Protein AF-0000000085440641 (afdb_homodimer)

Nearest PDB structures (foldseek):
  8eld-assembly1_J  TM=9.184E-01  e=1.633E-03  Shigella phage Buco
  8eld-assembly1_H-3  TM=9.308E-01  e=2.363E-03  Shigella phage Buco
  8eld-assembly1_H-5  TM=9.308E-01  e=2.363E-03  Shigella phage Buco
  8eld-assembly1_H-7  TM=9.308E-01  e=2.363E-03  Shigella phage Buco
  8tsh-assembly1_K  TM=4.578E-01  e=3.594E+00  Caldimonas thermodepolymerans

pLDDT: mean 90.7, std 6.48, range [71.62, 98.12]

Organism: NCBI:txid2966626

Solvent-accessible surface area (backbone atoms only — not comparable to full-atom va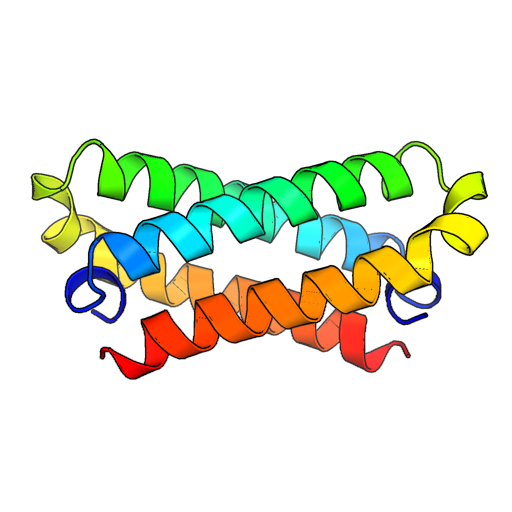lues): 6202 Å² total; per-residue (Å²): 86,26,68,70,52,28,51,72,69,51,52,49,48,34,44,50,37,31,51,54,49,36,52,52,50,52,47,36,71,74,40,58,86,44,34,83,76,41,22,63,61,46,53,54,47,51,50,52,36,50,51,33,49,49,56,31,55,65,39,83,85,26,69,70,53,28,52,70,69,50,52,48,48,34,45,50,37,31,50,53,49,35,53,52,47,52,47,36,71,75,40,58,88,46,32,84,75,42,21,64,61,48,52,54,48,52,50,52,35,51,52,34,49,48,56,30,55,66,40,83

Secondary structure (DSSP, 8-state):
-HHHHS-HHHHHHHHHHHHHHHHHHHHHHH-GGGHHHHHHHHHHHHHHHHHHHHHHHHT-/-HHHHS-HHHHHHHHHHHHHHHHHHHHHHH-GGGHHHHHHHHHHHHHHHHHHHHHHHHT-

Sequence (120 aa):
MAIAKATPAQQQELLCQLNILGKDLYAILTQPQNVAQTGAAFDTKLTALEDAVNKVRAASMAIAKATPAQQQELLCQLNILGKDLYAILTQPQNVAQTGAAFDTKLTALEDAVNKVRAAS

Structure (mmCIF, N/CA/C/O backbone):
data_AF-0000000085440641-model_v1
#
loop_
_entity.id
_entity.type
_entity.pdbx_description
1 polymer 'Tail fiber protein'
#
loop_
_atom_site.group_PDB
_atom_site.id
_atom_site.type_symbol
_atom_site.label_atom_id
_atom_site.label_alt_id
_atom_site.label_comp_id
_atom_site.label_asym_id
_atom_site.label_entity_id
_atom_site.label_seq_id
_atom_site.pdbx_PDB_ins_code
_atom_site.Cartn_x
_atom_site.Cartn_y
_atom_site.Cartn_z
_atom_site.occupancy
_atom_site.B_iso_or_equiv
_atom_site.auth_seq_id
_atom_site.auth_comp_id
_atom_site.auth_asym_id
_atom_site.auth_atom_id
_atom_site.pdbx_PDB_model_num
ATOM 1 N N . MET A 1 1 ? 3.162 -19 1.976 1 79.06 1 MET A N 1
ATOM 2 C CA . MET A 1 1 ? 3.42 -17.719 1.311 1 79.06 1 MET A CA 1
ATOM 3 C C . MET A 1 1 ? 2.15 -17.188 0.659 1 79.06 1 MET A C 1
ATOM 5 O O . MET A 1 1 ? 1.65 -17.766 -0.308 1 79.06 1 MET A O 1
ATOM 9 N N . ALA A 1 2 ? 1.654 -16.172 1.439 1 82.44 2 ALA A N 1
ATOM 10 C CA . ALA A 1 2 ? 0.339 -15.656 1.061 1 82.44 2 ALA A CA 1
ATOM 11 C C . ALA A 1 2 ? 0.319 -15.227 -0.403 1 82.44 2 ALA A C 1
ATOM 13 O O . ALA A 1 2 ? -0.611 -15.555 -1.142 1 82.44 2 ALA A O 1
ATOM 14 N N . ILE A 1 3 ? 1.409 -14.641 -0.822 1 87.19 3 ILE A N 1
ATOM 15 C CA . ILE A 1 3 ? 1.418 -14.062 -2.162 1 87.19 3 ILE A CA 1
ATOM 16 C C . ILE A 1 3 ? 1.485 -15.18 -3.203 1 87.19 3 ILE A C 1
ATOM 18 O O . ILE A 1 3 ? 0.934 -15.055 -4.297 1 87.19 3 ILE A O 1
ATOM 22 N N . ALA A 1 4 ? 2.029 -16.281 -2.848 1 85 4 ALA A N 1
ATOM 23 C CA . ALA A 1 4 ? 2.123 -17.406 -3.777 1 85 4 ALA A CA 1
ATOM 24 C C . ALA A 1 4 ? 0.779 -18.109 -3.922 1 85 4 ALA A C 1
ATOM 26 O O . ALA A 1 4 ? 0.489 -18.703 -4.965 1 85 4 ALA A O 1
ATOM 27 N N . LYS A 1 5 ? -0.007 -18.016 -2.889 1 89.44 5 LYS A N 1
ATOM 28 C CA . LYS A 1 5 ? -1.293 -18.703 -2.881 1 89.44 5 LYS A CA 1
ATOM 29 C C . LYS A 1 5 ? -2.408 -17.797 -3.398 1 89.44 5 LYS A C 1
ATOM 31 O O . LYS A 1 5 ? -3.494 -18.266 -3.734 1 89.44 5 LYS A O 1
ATOM 36 N N . ALA A 1 6 ? -2.098 -16.469 -3.432 1 91 6 ALA A N 1
ATOM 37 C CA . ALA A 1 6 ? -3.078 -15.523 -3.951 1 91 6 ALA A CA 1
ATOM 38 C C . ALA A 1 6 ? -3.258 -15.688 -5.457 1 91 6 ALA A C 1
ATOM 40 O O . ALA A 1 6 ? -2.289 -15.922 -6.184 1 91 6 ALA A O 1
ATOM 41 N N . THR A 1 7 ? -4.527 -15.602 -5.973 1 90.62 7 THR A N 1
ATOM 42 C CA . THR A 1 7 ? -4.789 -15.664 -7.406 1 90.62 7 THR A CA 1
ATOM 43 C C . THR A 1 7 ? -4.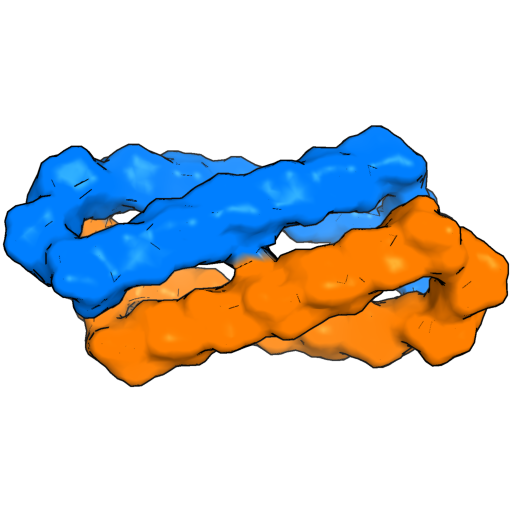141 -14.492 -8.133 1 90.62 7 THR A C 1
ATOM 45 O O . THR A 1 7 ? -3.848 -13.461 -7.52 1 90.62 7 THR A O 1
ATOM 48 N N . PRO A 1 8 ? -3.889 -14.617 -9.43 1 89.19 8 PRO A N 1
ATOM 49 C CA . PRO A 1 8 ? -3.369 -13.484 -10.203 1 89.19 8 PRO A CA 1
ATOM 50 C C . PRO A 1 8 ? -4.262 -12.25 -10.109 1 89.19 8 PRO A C 1
ATOM 52 O O . PRO A 1 8 ? -3.758 -11.117 -10.062 1 89.19 8 PRO A O 1
ATOM 55 N N . ALA A 1 9 ? -5.586 -12.453 -10.062 1 93.19 9 ALA A N 1
ATOM 56 C CA . ALA A 1 9 ? -6.512 -11.328 -9.969 1 93.19 9 ALA A CA 1
ATOM 57 C C . ALA A 1 9 ? -6.336 -10.578 -8.648 1 93.19 9 ALA A C 1
ATOM 59 O O . ALA A 1 9 ? -6.359 -9.344 -8.617 1 93.19 9 ALA A O 1
ATOM 60 N N . GLN A 1 10 ? -6.117 -11.312 -7.609 1 94.75 10 GLN A N 1
ATOM 61 C CA . GLN A 1 10 ? -5.898 -10.695 -6.305 1 94.75 10 GLN A CA 1
ATOM 62 C C . GLN A 1 10 ? -4.578 -9.93 -6.273 1 94.75 10 GLN A C 1
ATOM 64 O O . GLN A 1 10 ? -4.504 -8.836 -5.719 1 94.75 10 GLN A O 1
ATOM 69 N N . GLN A 1 11 ? -3.539 -10.508 -6.91 1 93.56 11 GLN A N 1
ATOM 70 C CA . GLN A 1 11 ? -2.236 -9.859 -6.969 1 93.56 11 GLN A CA 1
ATOM 71 C C . GLN A 1 11 ? -2.307 -8.562 -7.773 1 93.56 11 GLN A C 1
ATOM 73 O O . GLN A 1 11 ? -1.764 -7.535 -7.359 1 93.56 11 GLN A O 1
ATOM 78 N N . GLN A 1 12 ? -3.021 -8.602 -8.773 1 95.06 12 GLN A N 1
ATOM 79 C CA . GLN A 1 12 ? -3.174 -7.426 -9.625 1 95.06 12 GLN A CA 1
ATOM 80 C C . GLN A 1 12 ? -3.957 -6.328 -8.906 1 95.06 12 GLN A C 1
ATOM 82 O O . GLN A 1 12 ? -3.631 -5.145 -9.031 1 95.06 12 GLN A O 1
ATOM 87 N N . GLU A 1 13 ? -4.961 -6.742 -8.219 1 97.12 13 GLU A N 1
ATOM 88 C CA . GLU A 1 13 ? -5.738 -5.762 -7.465 1 97.12 13 GLU A CA 1
ATOM 89 C C . GLU A 1 13 ? -4.887 -5.078 -6.402 1 97.12 13 GLU A C 1
ATOM 91 O O . GLU A 1 13 ? -4.949 -3.857 -6.238 1 97.12 13 GLU A O 1
ATOM 96 N N . LEU A 1 14 ? -4.129 -5.891 -5.723 1 97.31 14 LEU A N 1
ATOM 97 C CA . LEU A 1 14 ? -3.24 -5.305 -4.723 1 97.31 14 LEU A CA 1
ATOM 98 C C . LEU A 1 14 ? -2.27 -4.32 -5.367 1 97.31 14 LEU A C 1
ATOM 100 O O . LEU A 1 14 ? -2.074 -3.215 -4.855 1 97.31 14 LEU A O 1
ATOM 104 N N . LEU A 1 15 ? -1.724 -4.691 -6.504 1 97.06 15 LEU A N 1
ATOM 105 C CA . LEU A 1 15 ? -0.798 -3.793 -7.184 1 97.06 15 LEU A CA 1
ATOM 106 C C . LEU A 1 15 ? -1.495 -2.496 -7.582 1 97.06 15 LEU A C 1
ATOM 108 O O . LEU A 1 15 ? -0.929 -1.411 -7.434 1 97.06 15 LEU A O 1
ATOM 112 N N . CYS A 1 16 ? -2.682 -2.6 -8.094 1 98.06 16 CYS A N 1
ATOM 113 C CA . CYS A 1 16 ? -3.443 -1.422 -8.492 1 98.06 16 CYS A CA 1
ATOM 114 C C . CYS A 1 16 ? -3.666 -0.49 -7.309 1 98.06 16 CYS A C 1
ATOM 116 O O . CYS A 1 16 ? -3.428 0.715 -7.41 1 98.06 16 CYS A O 1
ATOM 118 N N . GLN A 1 17 ? -4.055 -1.062 -6.18 1 97.69 17 GLN A N 1
ATOM 119 C CA . GLN A 1 17 ? -4.332 -0.254 -4.996 1 97.69 17 GLN A CA 1
ATOM 120 C C . GLN A 1 17 ? -3.057 0.386 -4.457 1 97.69 17 GLN A C 1
ATOM 122 O O . GLN A 1 17 ? -3.074 1.534 -4.008 1 97.69 17 GLN A O 1
ATOM 127 N N . LEU A 1 18 ? -1.964 -0.376 -4.488 1 98 18 LEU A N 1
ATOM 128 C CA . LEU A 1 18 ? -0.68 0.172 -4.066 1 98 18 LEU A CA 1
ATOM 129 C C . LEU A 1 18 ? -0.308 1.392 -4.902 1 98 18 LEU A C 1
ATOM 131 O O . LEU A 1 18 ? 0.107 2.418 -4.359 1 98 18 LEU A O 1
ATOM 135 N N . ASN A 1 19 ? -0.497 1.303 -6.203 1 97.25 19 ASN A N 1
ATOM 136 C CA . ASN A 1 19 ? -0.125 2.385 -7.105 1 97.25 19 ASN A CA 1
ATOM 137 C C . ASN A 1 19 ? -1.028 3.602 -6.926 1 97.25 19 ASN A C 1
ATOM 139 O O . ASN A 1 19 ? -0.552 4.738 -6.91 1 97.25 19 ASN A O 1
ATOM 143 N N . ILE A 1 20 ? -2.275 3.355 -6.777 1 97.12 20 ILE A N 1
ATOM 144 C CA . ILE A 1 20 ? -3.238 4.438 -6.602 1 97.12 20 ILE A CA 1
ATOM 145 C C . ILE A 1 20 ? -2.922 5.207 -5.324 1 97.12 20 ILE A C 1
ATOM 147 O O . ILE A 1 20 ? -2.789 6.434 -5.348 1 97.12 20 ILE A O 1
ATOM 151 N N . LEU A 1 21 ? -2.721 4.516 -4.23 1 96.88 21 LEU A N 1
ATOM 152 C CA . LEU A 1 21 ? -2.504 5.172 -2.945 1 96.88 21 LEU A CA 1
ATOM 153 C C . LEU A 1 21 ? -1.139 5.852 -2.904 1 96.88 21 LEU A C 1
ATOM 155 O O . LEU A 1 21 ? -0.996 6.934 -2.332 1 96.88 21 LEU A O 1
ATOM 159 N N . GLY A 1 22 ? -0.12 5.188 -3.549 1 96.69 22 GLY A N 1
ATOM 160 C CA . GLY A 1 22 ? 1.194 5.805 -3.617 1 96.69 22 GLY A CA 1
ATOM 161 C C . GLY A 1 22 ? 1.189 7.141 -4.34 1 96.69 22 GLY A C 1
ATOM 162 O O . GLY A 1 22 ? 1.795 8.109 -3.871 1 96.69 22 GLY A O 1
ATOM 163 N N . LYS A 1 23 ? 0.507 7.16 -5.418 1 94.69 23 LYS A N 1
ATOM 164 C CA . LYS A 1 23 ? 0.4 8.391 -6.199 1 94.69 23 LYS A CA 1
ATOM 165 C C . LYS A 1 23 ? -0.322 9.477 -5.41 1 94.69 23 LYS A C 1
ATOM 167 O O . LYS A 1 23 ? 0.119 10.625 -5.387 1 94.69 23 LYS A O 1
ATOM 172 N N . ASP A 1 24 ? -1.371 9.125 -4.773 1 93.25 24 ASP A N 1
ATOM 173 C CA . ASP A 1 24 ? -2.15 10.094 -4.012 1 93.25 24 ASP A CA 1
ATOM 174 C C . ASP A 1 24 ? -1.353 10.633 -2.824 1 93.25 24 ASP A C 1
ATOM 176 O O . ASP A 1 24 ? -1.381 11.828 -2.539 1 93.25 24 ASP A O 1
ATOM 180 N N . LEU A 1 25 ? -0.68 9.781 -2.191 1 94.06 25 LEU A N 1
ATOM 181 C CA . LEU A 1 25 ? 0.094 10.195 -1.027 1 94.06 25 LEU A CA 1
ATOM 182 C C . LEU A 1 25 ? 1.256 11.094 -1.438 1 94.06 25 LEU A C 1
ATOM 184 O O . LEU A 1 25 ? 1.578 12.055 -0.741 1 94.06 25 LEU A O 1
ATOM 188 N N . TYR A 1 26 ? 1.889 10.742 -2.559 1 93.69 26 TYR A N 1
ATOM 189 C CA . TYR A 1 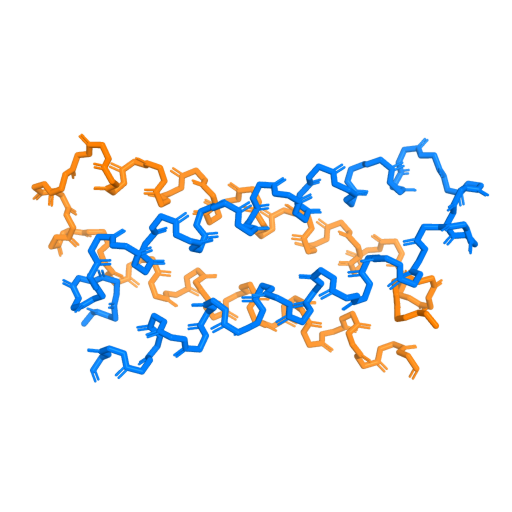26 ? 2.953 11.594 -3.078 1 93.69 26 TYR A CA 1
ATOM 190 C C . TYR A 1 26 ? 2.441 13 -3.342 1 93.69 26 TYR A C 1
ATOM 192 O O . TYR A 1 26 ? 3.098 13.984 -2.984 1 93.69 26 TYR A O 1
ATOM 200 N N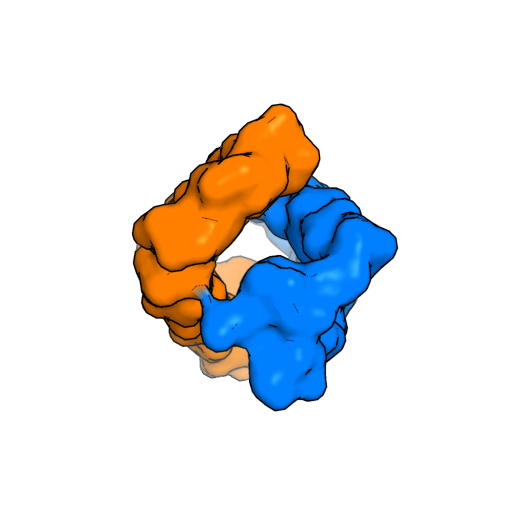 . ALA A 1 27 ? 1.265 13.062 -3.885 1 91.12 27 ALA A N 1
ATOM 201 C CA . ALA A 1 27 ? 0.651 14.359 -4.156 1 91.12 27 ALA A CA 1
ATOM 202 C C . ALA A 1 27 ? 0.353 15.109 -2.859 1 91.12 27 ALA A C 1
ATOM 204 O O . ALA A 1 27 ? 0.565 16.312 -2.771 1 91.12 27 ALA A O 1
ATOM 205 N N . ILE A 1 28 ? -0.169 14.445 -1.863 1 89.31 28 ILE A N 1
ATOM 206 C CA . ILE A 1 28 ? -0.496 15.055 -0.578 1 89.31 28 ILE A CA 1
ATOM 207 C C . ILE A 1 28 ? 0.772 15.602 0.071 1 89.31 28 ILE A C 1
ATOM 209 O O . ILE A 1 28 ? 0.772 16.719 0.605 1 89.31 28 ILE A O 1
ATOM 213 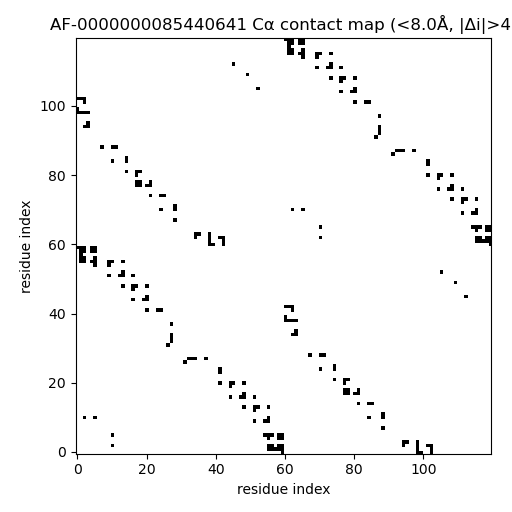N N . LEU A 1 29 ? 1.831 14.859 -0.024 1 90 29 LEU A N 1
ATOM 214 C CA . LEU A 1 29 ? 3.084 15.234 0.618 1 90 29 LEU A CA 1
ATOM 215 C C . LEU A 1 29 ? 3.725 16.422 -0.098 1 90 29 LEU A C 1
ATOM 217 O O . LEU A 1 29 ? 4.375 17.25 0.534 1 90 29 LEU A O 1
ATOM 221 N N . THR A 1 30 ? 3.557 16.438 -1.357 1 91.38 30 THR A N 1
ATOM 222 C CA . THR A 1 30 ? 4.203 17.5 -2.131 1 91.38 30 THR A CA 1
ATOM 223 C C . THR A 1 30 ? 3.311 18.734 -2.215 1 91.38 30 THR A C 1
ATOM 225 O O . THR A 1 30 ? 3.785 19.828 -2.518 1 91.38 30 THR A O 1
ATOM 228 N N . GLN A 1 31 ? 2.033 18.547 -2.068 1 88.25 31 GLN A N 1
ATOM 229 C CA . GLN A 1 31 ? 1.066 19.641 -2.076 1 88.25 31 GLN A CA 1
ATOM 230 C C . GLN A 1 31 ? 0.153 19.578 -0.855 1 88.25 31 GLN A C 1
ATOM 232 O O . GLN A 1 31 ? -1.049 19.328 -0.985 1 88.25 31 GLN A O 1
ATOM 237 N N . PRO A 1 32 ? 0.72 19.906 0.351 1 80.12 32 PRO A N 1
ATOM 238 C CA . PRO A 1 32 ? -0.012 19.719 1.605 1 80.12 32 PRO A CA 1
ATOM 239 C C . PRO A 1 32 ? -1.253 20.594 1.704 1 80.12 32 PRO A C 1
ATOM 241 O O . PRO A 1 32 ? -2.189 20.281 2.439 1 80.12 32 PRO A O 1
ATOM 244 N N . GLN A 1 33 ? -1.345 21.625 0.984 1 81.19 33 GLN A N 1
ATOM 245 C CA . GLN A 1 33 ? -2.49 22.531 1.017 1 81.19 33 GLN A CA 1
ATOM 246 C C . GLN A 1 33 ? -3.75 21.844 0.5 1 81.19 33 GLN A C 1
ATOM 248 O O . GLN A 1 33 ? -4.863 22.312 0.756 1 81.19 33 GLN A O 1
ATOM 253 N N . ASN A 1 34 ? -3.559 20.719 -0.128 1 77.69 34 ASN A N 1
ATOM 254 C CA . ASN A 1 34 ? -4.695 20.047 -0.738 1 77.69 34 ASN A CA 1
ATOM 255 C C . ASN A 1 34 ? -5.207 18.906 0.141 1 77.69 34 ASN A C 1
ATOM 257 O O . ASN A 1 34 ? -6.105 18.156 -0.257 1 77.69 34 ASN A O 1
ATOM 261 N N . VAL A 1 35 ? -4.613 18.766 1.329 1 78.31 35 VAL A N 1
ATOM 262 C CA . VAL A 1 35 ? -4.98 17.656 2.195 1 78.31 35 VAL A CA 1
ATOM 263 C C . VAL A 1 35 ? -6.449 17.766 2.594 1 78.31 35 VAL A C 1
ATOM 265 O O . VAL A 1 35 ? -7.168 16.766 2.633 1 78.31 35 VAL A O 1
ATOM 268 N N . ALA A 1 36 ? -6.871 18.984 2.812 1 75.94 36 ALA A N 1
ATOM 269 C CA . ALA A 1 36 ? -8.266 19.188 3.199 1 75.94 36 ALA A CA 1
ATOM 270 C C . ALA A 1 36 ? -9.219 18.703 2.111 1 75.94 36 ALA A C 1
ATOM 272 O O . ALA A 1 36 ? -10.281 18.156 2.41 1 75.94 36 ALA A O 1
ATOM 273 N N . GLN A 1 37 ? -8.758 18.734 0.863 1 79.56 37 GLN A N 1
ATOM 274 C CA . GLN A 1 37 ? -9.625 18.422 -0.263 1 79.56 37 GLN A CA 1
ATOM 275 C C . GLN A 1 37 ? -9.539 16.938 -0.613 1 79.56 37 GLN A C 1
ATOM 277 O O . GLN A 1 37 ? -10.5 16.344 -1.104 1 79.56 37 GLN A O 1
ATOM 282 N N . THR A 1 38 ? -8.469 16.359 -0.262 1 82.12 38 THR A N 1
ATOM 283 C CA . THR A 1 38 ? -8.234 15.023 -0.779 1 82.12 38 THR A CA 1
ATOM 284 C C . THR A 1 38 ? -8.195 14 0.356 1 82.12 38 THR A C 1
ATOM 286 O O . THR A 1 38 ? -8.148 12.797 0.113 1 82.12 38 THR A O 1
ATOM 289 N N . GLY A 1 39 ? -8.266 14.484 1.554 1 84 39 GLY A N 1
ATOM 290 C CA . GLY A 1 39 ? -8.109 13.602 2.701 1 84 39 GLY A CA 1
ATOM 291 C C . GLY A 1 39 ? -9.18 12.531 2.777 1 84 39 GLY A C 1
ATOM 292 O O . GLY A 1 39 ? -8.883 11.359 3.037 1 84 39 GLY A O 1
ATOM 293 N N . ALA A 1 40 ? -10.422 12.977 2.521 1 85.06 40 ALA A N 1
ATOM 294 C CA . ALA A 1 40 ? -11.523 12.008 2.574 1 85.06 40 ALA A CA 1
ATOM 295 C C . ALA A 1 40 ? -11.352 10.93 1.513 1 85.06 40 ALA A C 1
ATOM 297 O O . ALA A 1 40 ? -11.562 9.742 1.784 1 85.06 40 ALA A O 1
ATOM 298 N N . ALA A 1 41 ? -10.992 11.375 0.293 1 87.94 41 ALA A N 1
ATOM 299 C CA . ALA A 1 41 ? -10.773 10.414 -0.791 1 87.94 41 ALA A CA 1
ATOM 300 C C . ALA A 1 41 ? -9.609 9.484 -0.471 1 87.94 41 ALA A C 1
ATOM 302 O O . ALA A 1 41 ? -9.656 8.289 -0.789 1 87.94 41 ALA A O 1
ATOM 303 N N . PHE A 1 42 ? -8.617 10.008 0.239 1 92.38 42 PHE A N 1
ATOM 304 C CA . PHE A 1 42 ? -7.465 9.195 0.623 1 92.38 42 PHE A CA 1
ATOM 305 C C . PHE A 1 42 ? -7.879 8.102 1.601 1 92.38 42 PHE A C 1
ATOM 307 O O . PHE A 1 42 ? -7.477 6.949 1.455 1 92.38 42 PHE A O 1
ATOM 314 N N . ASP A 1 43 ? -8.695 8.414 2.572 1 89.25 43 ASP A N 1
ATOM 315 C CA . ASP A 1 43 ? -9.125 7.453 3.58 1 89.25 43 ASP A CA 1
ATOM 316 C C . ASP A 1 43 ? -9.914 6.309 2.941 1 89.25 43 ASP A C 1
ATOM 318 O O . ASP A 1 43 ? -9.781 5.156 3.352 1 89.25 43 ASP A O 1
ATOM 322 N N . THR A 1 44 ? -10.68 6.688 1.908 1 91.12 44 THR A N 1
ATOM 323 C CA . THR A 1 44 ? -11.422 5.656 1.188 1 91.12 44 THR A CA 1
ATOM 324 C C . THR A 1 44 ? -10.469 4.707 0.467 1 91.12 44 THR A C 1
ATOM 326 O O . THR A 1 44 ? -10.672 3.492 0.475 1 91.12 44 THR A O 1
ATOM 329 N N . LYS A 1 45 ? -9.484 5.301 -0.093 1 93.25 45 LYS A N 1
ATOM 330 C CA . LYS A 1 45 ? -8.523 4.496 -0.84 1 93.25 45 LYS A CA 1
ATOM 331 C C . LYS A 1 45 ? -7.664 3.652 0.099 1 93.25 45 LYS A C 1
ATOM 333 O O . LYS A 1 45 ? -7.25 2.545 -0.253 1 93.25 45 LYS A O 1
ATOM 338 N N . LEU A 1 46 ? -7.383 4.172 1.295 1 95.56 46 LEU A N 1
ATOM 339 C CA . LEU A 1 46 ? -6.684 3.387 2.309 1 95.56 46 LEU A CA 1
ATOM 340 C C . LEU A 1 46 ? -7.484 2.141 2.674 1 95.56 46 LEU A C 1
ATOM 342 O O . LEU A 1 46 ? -6.922 1.052 2.805 1 95.56 46 LEU A O 1
ATOM 346 N N . THR A 1 47 ? -8.766 2.256 2.756 1 94.94 47 THR A N 1
ATOM 347 C CA . THR A 1 47 ? -9.625 1.118 3.043 1 94.94 47 THR A CA 1
ATOM 348 C C . THR A 1 47 ? -9.594 0.111 1.897 1 94.94 47 THR A C 1
ATOM 350 O O . THR A 1 47 ? -9.562 -1.1 2.129 1 94.94 47 THR A O 1
ATOM 353 N N . ALA A 1 48 ? -9.609 0.594 0.662 1 96.12 48 ALA A N 1
ATOM 354 C CA . ALA A 1 48 ? -9.531 -0.285 -0.502 1 96.12 48 ALA A CA 1
ATOM 355 C C . ALA A 1 48 ? -8.227 -1.076 -0.505 1 96.12 48 ALA A C 1
ATOM 357 O O . ALA A 1 48 ? -8.211 -2.256 -0.862 1 96.12 48 ALA A O 1
ATOM 358 N N . LEU A 1 49 ? -7.102 -0.365 -0.076 1 97.06 49 LEU A N 1
ATOM 359 C CA . LEU A 1 49 ? -5.824 -1.062 0.038 1 97.06 49 LEU A CA 1
ATOM 360 C C . LEU A 1 49 ? -5.895 -2.15 1.104 1 97.06 49 LEU A C 1
ATOM 362 O O . LEU A 1 49 ? -5.43 -3.271 0.882 1 97.06 49 LEU A O 1
ATOM 366 N N . GLU A 1 50 ? -6.465 -1.86 2.209 1 96.81 50 GLU A N 1
ATOM 367 C CA . GLU 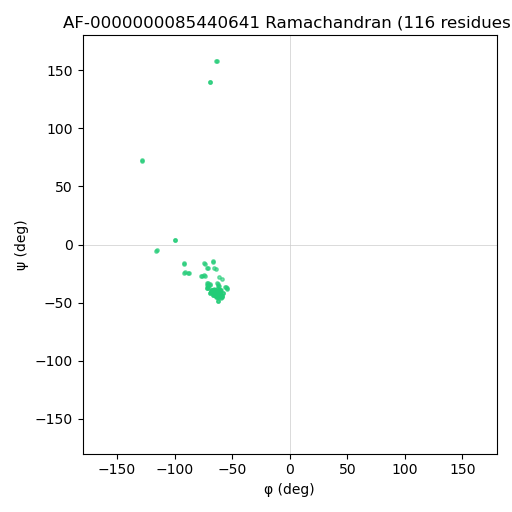A 1 50 ? -6.574 -2.828 3.297 1 96.81 50 GLU A CA 1
ATOM 368 C C . GLU A 1 50 ? -7.391 -4.047 2.873 1 96.81 50 GLU A C 1
ATOM 370 O O . GLU A 1 50 ? -7.043 -5.18 3.209 1 96.81 50 GLU A O 1
ATOM 375 N N . ASP A 1 51 ? -8.422 -3.768 2.146 1 96.56 51 ASP A N 1
ATOM 376 C CA . ASP A 1 51 ? -9.234 -4.871 1.639 1 96.56 51 ASP A CA 1
ATOM 377 C C . ASP A 1 51 ? -8.414 -5.773 0.715 1 96.56 51 ASP A C 1
ATOM 379 O O . ASP A 1 51 ? -8.508 -7 0.795 1 96.56 51 ASP A O 1
ATOM 383 N N . ALA A 1 52 ? -7.648 -5.156 -0.192 1 96.38 52 ALA A N 1
ATOM 384 C CA . ALA A 1 52 ? -6.812 -5.914 -1.117 1 96.38 52 ALA A CA 1
ATOM 385 C C . ALA A 1 52 ? -5.766 -6.738 -0.366 1 96.38 52 ALA A C 1
ATOM 387 O O . ALA A 1 52 ? -5.516 -7.895 -0.707 1 96.38 52 ALA A O 1
ATOM 388 N N . VAL A 1 53 ? -5.191 -6.141 0.673 1 95.81 53 VAL A N 1
ATOM 389 C CA . VAL A 1 53 ? -4.215 -6.832 1.509 1 95.81 53 VAL A CA 1
ATOM 390 C C . VAL A 1 53 ? -4.879 -8.023 2.201 1 95.81 53 VAL A C 1
ATOM 392 O O . VAL A 1 53 ? -4.332 -9.125 2.215 1 95.81 53 VAL A O 1
ATOM 395 N N . ASN A 1 54 ? -6.031 -7.863 2.748 1 95.06 54 ASN A N 1
ATOM 396 C CA . ASN A 1 54 ? -6.762 -8.914 3.441 1 95.06 54 ASN A CA 1
ATOM 397 C C . ASN A 1 54 ? -7.066 -10.094 2.514 1 95.06 54 ASN A C 1
ATOM 399 O O . ASN A 1 54 ? -6.992 -11.25 2.928 1 9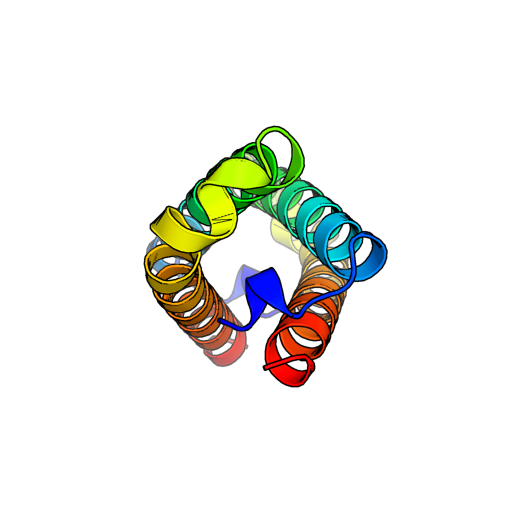5.06 54 ASN A O 1
ATOM 403 N N . LYS A 1 55 ? -7.391 -9.828 1.299 1 94.56 55 LYS A N 1
ATOM 404 C CA . LYS A 1 55 ? -7.684 -10.883 0.329 1 94.56 55 LYS A CA 1
ATOM 405 C C . LYS A 1 55 ? -6.445 -11.719 0.039 1 94.56 55 LYS A C 1
ATOM 407 O O . LYS A 1 55 ? -6.535 -12.945 -0.099 1 94.56 55 LYS A O 1
ATOM 412 N N . VAL A 1 56 ? -5.277 -11.039 -0.03 1 93.75 56 VAL A N 1
ATOM 413 C CA . VAL A 1 56 ? -4.031 -11.758 -0.274 1 93.75 56 VAL A CA 1
ATOM 414 C C . VAL A 1 56 ? -3.645 -12.562 0.968 1 93.75 56 VAL A C 1
ATOM 416 O O . VAL A 1 56 ? -3.258 -13.727 0.868 1 93.75 56 VAL A O 1
ATOM 419 N N . ARG A 1 57 ? -3.887 -12 2.158 1 92.81 57 ARG A N 1
ATOM 420 C CA . ARG A 1 57 ? -3.557 -12.695 3.4 1 92.81 57 ARG A CA 1
ATOM 421 C C . ARG A 1 57 ? -4.465 -13.898 3.611 1 92.81 57 ARG A C 1
ATOM 423 O O . ARG A 1 57 ? -4.027 -14.93 4.133 1 92.81 57 ARG A O 1
ATOM 430 N N . ALA A 1 58 ? -5.617 -13.766 3.199 1 91.56 58 ALA A N 1
ATOM 431 C CA . ALA A 1 58 ? -6.602 -14.828 3.396 1 91.56 58 ALA A CA 1
ATOM 432 C C . ALA A 1 58 ? -6.309 -16.016 2.49 1 91.56 58 ALA A C 1
ATOM 434 O O . ALA A 1 58 ? -6.816 -17.125 2.717 1 91.56 58 ALA A O 1
ATOM 435 N N . ALA A 1 59 ? -5.531 -15.773 1.413 1 87.19 59 ALA A N 1
ATOM 436 C CA . ALA A 1 59 ? -5.176 -16.859 0.504 1 87.19 59 ALA A CA 1
ATOM 437 C C . ALA A 1 59 ? -4.141 -17.781 1.137 1 87.19 59 ALA A C 1
ATOM 439 O O . ALA A 1 59 ? -3.871 -18.875 0.615 1 87.19 59 ALA A O 1
ATOM 440 N N . SER A 1 60 ? -3.381 -17.391 2.264 1 71.62 60 SER A N 1
ATOM 441 C CA . SER A 1 60 ? -2.371 -18.219 2.92 1 71.62 60 SER A CA 1
ATOM 442 C C . SER A 1 60 ? -2.99 -19.453 3.547 1 71.62 60 SER A C 1
ATOM 444 O O . SER A 1 60 ? -4.117 -19.406 4.043 1 71.62 60 SER A O 1
ATOM 446 N N . MET B 1 1 ? -9.883 13.016 9.195 1 79.38 1 MET B N 1
ATOM 447 C CA . MET B 1 1 ? -9.031 12.602 8.086 1 79.38 1 MET B CA 1
ATOM 448 C C . MET B 1 1 ? -7.672 12.125 8.594 1 79.38 1 MET B C 1
ATOM 450 O O . MET B 1 1 ? -6.883 12.914 9.109 1 79.38 1 MET B O 1
ATOM 454 N N . ALA B 1 2 ? -7.648 10.75 8.555 1 82.94 2 ALA B N 1
ATOM 455 C CA . ALA B 1 2 ? -6.492 10.109 9.188 1 82.94 2 ALA B CA 1
ATOM 456 C C . ALA B 1 2 ? -5.188 10.664 8.617 1 82.94 2 ALA B C 1
ATOM 458 O O . ALA B 1 2 ? -4.258 10.977 9.367 1 82.94 2 ALA B O 1
ATOM 459 N N . ILE B 1 3 ? -5.203 10.922 7.328 1 87.5 3 ILE B N 1
ATOM 460 C CA . ILE B 1 3 ? -3.953 11.305 6.68 1 87.5 3 ILE B CA 1
ATOM 461 C C . ILE B 1 3 ? -3.598 12.742 7.059 1 87.5 3 ILE B C 1
ATOM 463 O O . ILE B 1 3 ? -2.42 13.094 7.156 1 87.5 3 ILE B O 1
ATOM 467 N N . ALA B 1 4 ? -4.566 13.516 7.379 1 85.69 4 ALA B N 1
ATOM 468 C CA . ALA B 1 4 ? -4.309 14.906 7.766 1 85.69 4 ALA B CA 1
ATOM 469 C C . ALA B 1 4 ? -3.768 14.984 9.188 1 85.69 4 ALA B C 1
ATOM 471 O O . ALA B 1 4 ? -3.021 15.906 9.523 1 85.69 4 ALA B O 1
ATOM 472 N N . LYS B 1 5 ? -4.125 14.016 9.977 1 89.94 5 LYS B N 1
ATOM 473 C CA . LYS B 1 5 ? -3.721 14.008 11.383 1 89.94 5 LYS B CA 1
ATOM 474 C C . LYS B 1 5 ? -2.41 13.25 11.578 1 89.94 5 LYS B C 1
ATOM 476 O O . LYS B 1 5 ? -1.764 13.375 12.617 1 89.94 5 LYS B O 1
ATOM 481 N N . ALA B 1 6 ? -2.064 12.445 10.539 1 91.25 6 ALA B N 1
ATOM 482 C CA . ALA B 1 6 ? -0.803 11.719 10.602 1 91.25 6 ALA B CA 1
ATOM 483 C C . ALA B 1 6 ? 0.387 12.664 10.484 1 91.25 6 ALA B C 1
ATOM 485 O O . ALA B 1 6 ? 0.351 13.625 9.719 1 91.25 6 ALA B O 1
ATOM 486 N N . THR B 1 7 ? 1.479 12.43 11.281 1 91 7 THR B N 1
ATOM 487 C CA . THR B 1 7 ? 2.691 13.234 11.188 1 91 7 THR B CA 1
ATOM 488 C C . THR B 1 7 ? 3.346 13.07 9.82 1 91 7 THR B C 1
ATOM 490 O O . THR B 1 7 ? 3.104 12.078 9.117 1 91 7 THR B O 1
ATOM 493 N N . PRO B 1 8 ? 4.168 14.023 9.391 1 89.62 8 PRO B N 1
ATOM 494 C CA . PRO B 1 8 ? 4.91 13.875 8.141 1 89.62 8 PRO B CA 1
ATOM 495 C C . PRO B 1 8 ? 5.758 12.602 8.102 1 89.62 8 PRO B C 1
ATOM 497 O O . PRO B 1 8 ? 5.875 11.961 7.059 1 89.62 8 PRO B O 1
ATOM 500 N N . ALA B 1 9 ? 6.336 12.219 9.258 1 93.5 9 ALA B N 1
ATOM 501 C CA . ALA B 1 9 ? 7.164 11.016 9.312 1 93.5 9 ALA B CA 1
ATOM 502 C C . ALA B 1 9 ? 6.332 9.766 9.039 1 93.5 9 ALA B C 1
ATOM 504 O O . ALA B 1 9 ? 6.773 8.859 8.328 1 93.5 9 ALA B O 1
ATOM 505 N N . GLN B 1 10 ? 5.148 9.758 9.562 1 94.94 10 GLN B N 1
ATOM 506 C CA . GLN B 1 10 ? 4.262 8.625 9.328 1 94.94 10 GLN B CA 1
ATOM 507 C C . GLN B 1 10 ? 3.832 8.555 7.867 1 94.94 10 GLN B C 1
ATOM 509 O O . GLN B 1 10 ? 3.773 7.469 7.285 1 94.94 10 GLN B O 1
ATOM 514 N N . GLN B 1 11 ? 3.578 9.734 7.277 1 93.88 11 GLN B N 1
ATOM 515 C CA . GLN B 1 11 ? 3.184 9.789 5.871 1 93.88 11 GLN B CA 1
ATOM 516 C C . GLN B 1 11 ? 4.316 9.32 4.965 1 93.88 11 GLN B C 1
ATOM 518 O O . GLN B 1 11 ? 4.094 8.547 4.031 1 93.88 11 GLN B O 1
ATOM 523 N N . GLN B 1 12 ? 5.445 9.688 5.301 1 95.25 12 GLN B N 1
ATOM 524 C CA . GLN B 1 12 ? 6.609 9.297 4.512 1 95.25 12 GLN B CA 1
ATOM 525 C C . GLN B 1 12 ? 6.875 7.797 4.625 1 95.25 12 GLN B C 1
ATOM 527 O O . GLN B 1 12 ? 7.238 7.148 3.639 1 95.25 12 GLN B O 1
ATOM 532 N N . GLU B 1 13 ? 6.719 7.297 5.809 1 97.25 13 GLU B N 1
ATOM 533 C CA . GLU B 1 13 ? 6.906 5.863 5.996 1 97.25 13 GLU B CA 1
ATOM 534 C C . GLU B 1 13 ? 5.895 5.062 5.18 1 97.25 13 GLU B C 1
ATOM 536 O O . GLU B 1 13 ? 6.25 4.07 4.543 1 97.25 13 GLU B O 1
ATOM 541 N N . LEU B 1 14 ? 4.672 5.523 5.223 1 97.38 14 LEU B N 1
ATOM 542 C CA . LEU B 1 14 ? 3.656 4.84 4.43 1 97.38 14 LEU B CA 1
ATOM 543 C C . LEU B 1 14 ? 4.008 4.879 2.945 1 97.38 14 LEU B C 1
ATOM 545 O O . LEU B 1 14 ? 3.926 3.861 2.258 1 97.38 14 LEU B O 1
ATOM 549 N N . LEU B 1 15 ? 4.457 6.027 2.488 1 97.12 15 LEU B N 1
ATOM 550 C CA . LEU B 1 15 ? 4.832 6.133 1.081 1 97.12 15 LEU B CA 1
ATOM 551 C C . LEU B 1 15 ? 5.98 5.191 0.752 1 97.12 15 LEU B C 1
ATOM 553 O O . LEU B 1 15 ? 5.977 4.539 -0.295 1 97.12 15 LEU B O 1
ATOM 557 N N . CYS B 1 16 ? 6.949 5.113 1.608 1 98.12 16 CYS B N 1
ATOM 558 C CA . CYS B 1 16 ? 8.086 4.227 1.4 1 98.12 16 CYS B CA 1
ATOM 559 C C . CYS B 1 16 ? 7.637 2.773 1.292 1 98.12 16 CYS B C 1
ATOM 561 O O . CYS B 1 16 ? 8.031 2.062 0.366 1 98.12 16 CYS B O 1
ATOM 563 N N . GLN B 1 17 ? 6.77 2.369 2.189 1 97.62 17 GLN B N 1
ATOM 564 C CA . GLN B 1 17 ? 6.305 0.986 2.199 1 97.62 17 GLN B CA 1
ATOM 565 C C . GLN B 1 17 ? 5.461 0.681 0.966 1 97.62 17 GLN B C 1
ATOM 567 O O . GLN B 1 17 ? 5.547 -0.41 0.4 1 97.62 17 GLN B O 1
ATOM 572 N N . LEU B 1 18 ? 4.633 1.651 0.568 1 98 18 LEU B N 1
ATOM 573 C CA . LEU B 1 18 ? 3.84 1.484 -0.645 1 98 18 LEU B CA 1
ATOM 574 C C . LEU B 1 18 ? 4.738 1.248 -1.854 1 98 18 LEU B C 1
ATOM 576 O O . LEU B 1 18 ? 4.48 0.348 -2.656 1 98 18 LEU B O 1
ATOM 580 N N . ASN B 1 19 ? 5.793 2.012 -1.963 1 97.25 19 ASN B N 1
ATOM 581 C CA . ASN B 1 19 ? 6.691 1.914 -3.109 1 97.25 19 ASN B CA 1
ATOM 582 C C . ASN B 1 19 ? 7.48 0.606 -3.094 1 97.25 19 ASN B C 1
ATOM 584 O O . ASN B 1 19 ? 7.637 -0.041 -4.133 1 97.25 19 ASN B O 1
ATOM 588 N N . ILE B 1 20 ? 7.934 0.229 -1.95 1 97.19 20 ILE B N 1
ATOM 589 C CA . ILE B 1 20 ? 8.703 -1.005 -1.814 1 97.19 20 ILE B CA 1
ATOM 590 C C . ILE B 1 20 ? 7.832 -2.197 -2.213 1 97.19 20 ILE B C 1
ATOM 592 O O . ILE B 1 20 ? 8.227 -3.008 -3.053 1 97.19 20 ILE B O 1
ATOM 596 N N . LEU B 1 21 ? 6.641 -2.271 -1.695 1 96.75 21 LEU B N 1
ATOM 597 C CA . LEU B 1 21 ? 5.781 -3.422 -1.948 1 96.75 21 LEU B CA 1
ATOM 598 C C . LEU B 1 21 ? 5.285 -3.422 -3.391 1 96.75 21 LEU B C 1
ATOM 600 O O . LEU B 1 21 ? 5.172 -4.48 -4.012 1 96.75 21 LEU B O 1
ATOM 604 N N . GLY B 1 22 ? 5 -2.193 -3.916 1 96.44 22 GLY B N 1
ATOM 605 C CA . GLY B 1 22 ? 4.59 -2.104 -5.309 1 96.44 22 GLY B CA 1
ATOM 606 C C . GLY B 1 22 ? 5.637 -2.635 -6.273 1 96.44 22 GLY B C 1
ATOM 607 O O . GLY B 1 22 ? 5.312 -3.385 -7.195 1 96.44 22 GLY B O 1
ATOM 608 N N . LYS B 1 23 ? 6.832 -2.252 -6.035 1 94.69 23 LYS B N 1
ATOM 609 C CA . LYS B 1 23 ? 7.938 -2.709 -6.871 1 94.69 23 LYS B CA 1
ATOM 610 C C . LYS B 1 23 ? 8.109 -4.223 -6.777 1 94.69 23 LYS B C 1
ATOM 612 O O . LYS B 1 23 ? 8.281 -4.898 -7.797 1 94.69 23 LYS B O 1
ATOM 617 N N . ASP B 1 24 ? 8.047 -4.75 -5.613 1 93.25 24 ASP B N 1
ATOM 618 C CA . ASP B 1 24 ? 8.227 -6.184 -5.41 1 93.25 24 ASP B CA 1
ATOM 619 C C . ASP B 1 24 ? 7.094 -6.977 -6.059 1 93.25 24 ASP B C 1
ATOM 621 O O . ASP B 1 24 ? 7.332 -8.008 -6.688 1 93.25 24 ASP B O 1
ATOM 625 N N . LEU B 1 25 ? 5.949 -6.492 -5.91 1 93.81 25 LEU B N 1
ATOM 626 C CA . LEU B 1 25 ? 4.801 -7.195 -6.473 1 93.81 25 LEU B CA 1
ATOM 627 C C . LEU B 1 25 ? 4.832 -7.164 -7.996 1 93.81 25 LEU B C 1
ATOM 629 O O . LEU B 1 25 ? 4.484 -8.148 -8.648 1 93.81 25 LEU B O 1
ATOM 633 N N . TYR B 1 26 ? 5.223 -6.004 -8.539 1 93.5 26 TYR B N 1
ATOM 634 C CA . TYR B 1 26 ? 5.371 -5.91 -9.992 1 93.5 26 TYR B CA 1
ATOM 635 C C . TYR B 1 26 ? 6.363 -6.949 -10.5 1 93.5 26 TYR B C 1
ATOM 637 O O . TYR B 1 26 ? 6.102 -7.625 -11.5 1 93.5 26 TYR B O 1
ATOM 645 N N . ALA B 1 27 ? 7.426 -7.105 -9.766 1 91.06 27 ALA B N 1
ATOM 646 C CA . ALA B 1 27 ? 8.43 -8.094 -10.141 1 91.06 27 ALA B CA 1
ATOM 647 C C . ALA B 1 27 ? 7.875 -9.508 -10.039 1 91.06 27 ALA B C 1
ATOM 649 O O . ALA B 1 27 ? 8.141 -10.352 -10.906 1 91.06 27 ALA B O 1
ATOM 650 N N . ILE B 1 28 ? 7.133 -9.82 -9.008 1 88.94 28 ILE B N 1
ATOM 651 C CA . ILE B 1 28 ? 6.543 -11.141 -8.812 1 88.94 28 ILE B CA 1
ATOM 652 C C . ILE B 1 28 ? 5.582 -11.453 -9.953 1 88.94 28 ILE B C 1
ATOM 654 O O . ILE B 1 28 ? 5.59 -12.562 -10.492 1 88.94 28 ILE B O 1
ATOM 658 N N . LEU B 1 29 ? 4.832 -10.469 -10.344 1 89.56 29 LEU B N 1
ATOM 659 C CA . LEU B 1 29 ? 3.82 -10.664 -11.375 1 89.56 29 LEU B CA 1
ATOM 660 C C . LEU B 1 29 ? 4.469 -10.852 -12.742 1 89.56 29 LEU B C 1
ATOM 662 O O . LEU B 1 29 ? 3.945 -11.586 -13.586 1 89.56 29 LEU B O 1
ATOM 666 N N . THR B 1 30 ? 5.531 -10.18 -12.922 1 91 30 THR B N 1
ATOM 667 C CA . THR B 1 30 ? 6.176 -10.242 -14.234 1 91 30 THR B CA 1
ATOM 668 C C . THR B 1 30 ? 7.148 -11.414 -14.305 1 91 30 THR B C 1
ATOM 670 O O . THR B 1 30 ? 7.516 -11.852 -15.391 1 91 30 THR B O 1
ATOM 673 N N . GLN B 1 31 ? 7.641 -11.836 -13.172 1 87.94 31 GLN B N 1
ATOM 674 C CA . GLN B 1 31 ? 8.547 -12.977 -13.086 1 87.94 31 GLN B CA 1
ATOM 675 C C . GLN B 1 31 ? 8.047 -13.992 -12.055 1 87.94 31 GLN B C 1
ATOM 677 O O . GLN B 1 31 ? 8.688 -14.195 -11.016 1 87.94 31 GLN B O 1
ATOM 682 N N . PRO B 1 32 ? 6.941 -14.742 -12.406 1 79.94 32 PRO B N 1
ATOM 683 C CA . PRO B 1 32 ? 6.289 -15.625 -11.438 1 79.94 32 PRO B CA 1
ATOM 684 C C . PRO B 1 32 ? 7.176 -16.781 -11 1 79.94 32 PRO B C 1
ATOM 686 O O . PRO B 1 32 ? 6.98 -17.344 -9.914 1 79.94 32 PRO B O 1
ATOM 689 N N . GLN B 1 33 ? 8.156 -17.125 -11.703 1 80.75 33 GLN B N 1
ATOM 690 C CA . GLN B 1 33 ? 9.055 -18.234 -11.367 1 80.75 33 GLN B CA 1
ATOM 691 C C . GLN B 1 33 ? 9.859 -17.922 -10.109 1 80.75 33 GLN B C 1
ATOM 693 O O . GLN B 1 33 ? 10.398 -18.828 -9.469 1 80.75 33 GLN B O 1
ATOM 698 N N . ASN B 1 34 ? 9.852 -16.672 -9.742 1 77.44 34 ASN B N 1
ATOM 699 C CA . ASN B 1 34 ? 10.664 -16.266 -8.602 1 77.44 34 ASN B CA 1
ATOM 700 C C . ASN B 1 34 ? 9.836 -16.141 -7.332 1 77.44 34 ASN B C 1
ATOM 702 O O . ASN B 1 34 ? 10.344 -15.727 -6.289 1 77.44 34 ASN B O 1
ATOM 706 N N . VAL B 1 35 ? 8.57 -16.484 -7.398 1 77.12 35 VAL B N 1
ATOM 707 C CA . VAL B 1 35 ? 7.684 -16.328 -6.254 1 77.12 35 VAL B CA 1
ATOM 708 C C . VAL B 1 35 ? 8.156 -17.203 -5.105 1 77.12 35 VAL B C 1
ATOM 710 O O . VAL B 1 35 ? 8.141 -16.797 -3.943 1 77.12 35 VAL B O 1
ATOM 713 N N . ALA B 1 36 ? 8.594 -18.391 -5.457 1 75.12 36 ALA B N 1
ATOM 714 C CA . ALA B 1 36 ? 9.07 -19.312 -4.434 1 75.12 36 ALA B CA 1
ATOM 715 C C . ALA B 1 36 ? 10.234 -18.703 -3.65 1 75.12 36 ALA B C 1
ATOM 717 O O . ALA B 1 36 ? 10.336 -18.906 -2.438 1 75.12 36 ALA B O 1
ATOM 718 N N . GLN B 1 37 ? 10.992 -17.844 -4.309 1 78.75 37 GLN B N 1
ATOM 719 C CA . GLN B 1 37 ? 12.203 -17.297 -3.697 1 78.75 37 GLN B CA 1
ATOM 720 C C . GLN B 1 37 ? 11.914 -16 -2.961 1 78.75 37 GLN B C 1
ATOM 722 O O . GLN B 1 37 ? 12.594 -15.672 -1.982 1 78.75 37 GLN B O 1
ATOM 727 N N . THR B 1 38 ? 10.883 -15.352 -3.354 1 82.12 38 THR B N 1
ATOM 728 C CA . THR B 1 38 ? 10.695 -13.992 -2.85 1 82.12 38 THR B CA 1
ATOM 729 C C . THR B 1 38 ? 9.438 -13.906 -1.994 1 82.12 38 THR B C 1
ATOM 731 O O . THR B 1 38 ? 9.172 -12.867 -1.379 1 82.12 38 THR B O 1
ATOM 734 N N . GLY B 1 39 ? 8.727 -14.969 -1.938 1 83.69 39 GLY B N 1
ATOM 735 C CA . GLY B 1 39 ? 7.445 -14.945 -1.257 1 83.69 39 GLY B CA 1
ATOM 736 C C . GLY B 1 39 ? 7.555 -14.602 0.216 1 83.69 39 GLY B C 1
ATOM 737 O O . GLY B 1 39 ? 6.777 -13.797 0.731 1 83.69 39 GLY B O 1
ATOM 738 N N . ALA B 1 40 ? 8.562 -15.219 0.84 1 85 40 ALA B N 1
ATOM 739 C CA . ALA B 1 40 ? 8.742 -14.953 2.266 1 85 40 ALA B CA 1
ATOM 740 C C . ALA B 1 40 ? 9.078 -13.484 2.51 1 85 40 ALA B C 1
ATOM 742 O O . ALA B 1 40 ? 8.547 -12.867 3.436 1 85 40 ALA B O 1
ATOM 743 N N . ALA B 1 41 ? 9.992 -12.953 1.689 1 88.19 41 ALA B N 1
ATOM 744 C CA . ALA B 1 41 ? 10.367 -11.547 1.813 1 88.19 41 ALA B CA 1
ATOM 745 C C . ALA B 1 41 ? 9.172 -10.633 1.55 1 88.19 41 ALA B C 1
ATOM 747 O O . ALA B 1 41 ? 9.008 -9.609 2.215 1 88.19 41 ALA B O 1
ATOM 748 N N . PHE B 1 42 ? 8.305 -11.055 0.65 1 92.25 42 PHE B N 1
ATOM 749 C CA . PHE B 1 42 ? 7.117 -10.273 0.336 1 92.25 42 PHE B CA 1
ATOM 750 C C . PHE B 1 42 ? 6.172 -10.219 1.53 1 92.25 42 PHE B C 1
ATOM 752 O O . PHE B 1 42 ? 5.645 -9.156 1.866 1 92.25 42 PHE B O 1
ATOM 759 N N . ASP B 1 43 ? 5.957 -11.328 2.189 1 88.94 43 ASP B N 1
ATOM 760 C CA . ASP B 1 43 ? 5.051 -11.391 3.334 1 88.94 43 ASP B CA 1
ATOM 761 C C . ASP B 1 43 ? 5.527 -10.484 4.465 1 88.94 43 ASP B C 1
ATOM 763 O O . ASP B 1 43 ? 4.719 -9.844 5.141 1 88.94 43 ASP B O 1
ATOM 767 N N . THR B 1 44 ? 6.867 -10.422 4.605 1 91.12 44 THR B N 1
ATOM 768 C CA . THR B 1 44 ? 7.426 -9.531 5.617 1 91.12 44 THR B CA 1
ATOM 769 C C . THR B 1 44 ? 7.137 -8.07 5.27 1 91.12 44 THR B C 1
ATOM 771 O O . THR B 1 44 ? 6.789 -7.281 6.148 1 91.12 44 THR B O 1
ATOM 774 N N . LYS B 1 45 ? 7.254 -7.793 4.023 1 93.12 45 LYS B N 1
ATOM 775 C CA . LYS B 1 45 ? 7.031 -6.418 3.582 1 93.12 45 LYS B CA 1
ATOM 776 C C . LYS B 1 45 ? 5.551 -6.055 3.643 1 93.12 45 LYS B C 1
ATOM 778 O O . LYS B 1 45 ? 5.199 -4.902 3.908 1 93.12 45 LYS B O 1
ATOM 783 N N . LEU B 1 46 ? 4.699 -7.043 3.393 1 95.38 46 LEU B N 1
ATOM 784 C CA . LEU B 1 46 ? 3.268 -6.828 3.564 1 95.38 46 LEU B CA 1
ATOM 785 C C . LEU B 1 46 ? 2.943 -6.453 5.008 1 95.38 46 LEU B C 1
ATOM 787 O O . LEU B 1 46 ? 2.145 -5.543 5.254 1 95.38 46 LEU B O 1
ATOM 791 N N . THR B 1 47 ? 3.572 -7.051 5.945 1 94.88 47 THR B N 1
ATOM 792 C CA . THR B 1 47 ? 3.383 -6.73 7.355 1 94.88 47 THR B CA 1
ATOM 793 C C . THR B 1 47 ? 3.877 -5.316 7.66 1 94.88 47 THR B C 1
ATOM 795 O O . THR B 1 47 ? 3.234 -4.578 8.406 1 94.88 47 THR B O 1
ATOM 798 N N . ALA B 1 48 ? 5.004 -4.93 7.082 1 96.06 48 ALA B N 1
ATOM 799 C CA . ALA B 1 48 ? 5.535 -3.582 7.27 1 96.06 48 ALA B CA 1
ATOM 800 C C . ALA B 1 48 ? 4.566 -2.533 6.734 1 96.06 48 ALA B C 1
ATOM 802 O O . ALA B 1 48 ? 4.391 -1.473 7.336 1 96.06 48 ALA B O 1
ATOM 803 N N . LEU B 1 49 ? 3.918 -2.879 5.547 1 97 49 LEU B N 1
ATOM 804 C CA . LEU B 1 49 ? 2.906 -1.978 5.004 1 97 49 LEU B CA 1
ATOM 805 C C . LEU B 1 49 ? 1.719 -1.858 5.957 1 97 49 LEU B C 1
ATOM 807 O O . LEU B 1 49 ? 1.231 -0.755 6.211 1 97 49 LEU B O 1
ATOM 811 N N . GLU B 1 50 ? 1.275 -2.922 6.492 1 96.75 50 GLU B N 1
ATOM 812 C CA . GLU B 1 50 ? 0.141 -2.922 7.41 1 96.75 50 GLU B CA 1
ATOM 813 C C . GLU B 1 50 ? 0.442 -2.1 8.656 1 96.75 50 GLU B C 1
ATOM 815 O O . GLU B 1 50 ? -0.417 -1.359 9.148 1 96.75 50 GLU B O 1
ATOM 820 N N . ASP B 1 51 ? 1.635 -2.256 9.125 1 96.5 51 ASP B N 1
ATOM 821 C CA . ASP B 1 51 ? 2.037 -1.463 10.281 1 96.5 51 ASP B CA 1
ATOM 822 C C . ASP B 1 51 ? 1.986 0.03 9.969 1 96.5 51 ASP B C 1
ATOM 824 O O . ASP B 1 51 ? 1.519 0.826 10.781 1 96.5 51 ASP B O 1
ATOM 828 N N . ALA B 1 52 ? 2.516 0.426 8.805 1 96.44 52 ALA B N 1
ATOM 829 C CA . ALA B 1 52 ? 2.51 1.828 8.391 1 96.44 52 ALA B CA 1
ATOM 830 C C . ALA B 1 52 ? 1.084 2.352 8.25 1 96.44 52 ALA B C 1
ATOM 832 O O . ALA B 1 52 ? 0.786 3.477 8.664 1 96.44 52 ALA B O 1
ATOM 833 N N . VAL B 1 53 ? 0.202 1.511 7.703 1 95.75 53 VAL B N 1
ATOM 834 C CA . VAL B 1 53 ? -1.205 1.868 7.559 1 95.75 53 VAL B CA 1
ATOM 835 C C . VAL B 1 53 ? -1.835 2.059 8.938 1 95.75 53 VAL B C 1
ATOM 837 O O . VAL B 1 53 ? -2.539 3.043 9.172 1 95.75 53 VAL B O 1
ATOM 840 N N . ASN B 1 54 ? -1.591 1.205 9.844 1 95.06 54 ASN B N 1
ATOM 841 C CA . ASN B 1 54 ? -2.139 1.275 11.195 1 95.06 54 ASN B CA 1
ATOM 842 C C . ASN B 1 54 ? -1.705 2.553 11.914 1 95.06 54 ASN B C 1
ATOM 844 O O . ASN B 1 54 ? -2.494 3.162 12.633 1 95.06 54 ASN B O 1
ATOM 848 N N . LYS B 1 55 ? -0.507 2.957 11.727 1 94.5 55 LYS B N 1
ATOM 849 C CA . LYS B 1 55 ? -0.001 4.176 12.352 1 94.5 55 LYS B CA 1
ATOM 850 C C . LYS B 1 55 ? -0.735 5.406 11.836 1 94.5 55 LYS B C 1
ATOM 852 O O . LYS B 1 55 ? -1.032 6.328 12.594 1 94.5 55 LYS B O 1
ATOM 857 N N . VAL B 1 56 ? -1.025 5.387 10.516 1 94.06 56 VAL B N 1
ATOM 858 C CA . VAL B 1 56 ? -1.752 6.508 9.93 1 94.06 56 VAL B CA 1
ATOM 859 C C . VAL B 1 56 ? -3.207 6.48 10.391 1 94.06 56 VAL B C 1
ATOM 861 O O . VAL B 1 56 ? -3.764 7.516 10.766 1 94.06 56 VAL B O 1
ATOM 864 N N . ARG B 1 57 ? -3.789 5.301 10.523 1 92.81 57 ARG B N 1
ATOM 865 C CA . ARG B 1 57 ? -5.176 5.176 10.961 1 92.81 57 ARG B CA 1
ATOM 866 C C . ARG B 1 57 ? -5.32 5.574 12.43 1 92.81 57 ARG B C 1
ATOM 868 O O . ARG B 1 57 ? -6.332 6.16 12.82 1 92.81 57 ARG B O 1
ATOM 875 N N . ALA B 1 58 ? -4.359 5.277 13.133 1 91.44 58 ALA B N 1
ATOM 876 C CA . ALA B 1 58 ? -4.398 5.551 14.57 1 91.44 58 ALA B CA 1
ATOM 877 C C . ALA B 1 58 ? -4.297 7.051 14.844 1 91.44 58 ALA B C 1
ATOM 879 O O . ALA B 1 58 ? -4.617 7.508 15.945 1 91.44 58 ALA B O 1
ATOM 880 N N . ALA B 1 59 ? -3.775 7.805 13.828 1 87 59 ALA B N 1
ATOM 881 C CA . ALA B 1 59 ? -3.672 9.25 13.992 1 87 59 ALA B CA 1
ATOM 882 C C . ALA B 1 59 ? -5.043 9.914 13.875 1 87 59 ALA B C 1
ATOM 884 O O . ALA B 1 59 ? -5.191 11.102 14.172 1 87 59 ALA B O 1
ATOM 885 N N . SER B 1 60 ? -6.137 9.25 13.336 1 72.38 60 SER B N 1
ATOM 886 C CA . SER B 1 60 ? -7.473 9.812 13.164 1 72.38 60 SER B CA 1
ATOM 887 C C . SER B 1 60 ? -8.125 10.125 14.508 1 72.38 60 SER B C 1
ATOM 889 O O . SER B 1 60 ? -7.926 9.391 15.477 1 72.38 60 SER B O 1
#

Radius of gyration: 14.19 Å; Cα contacts (8 Å, |Δi|>4): 143; ch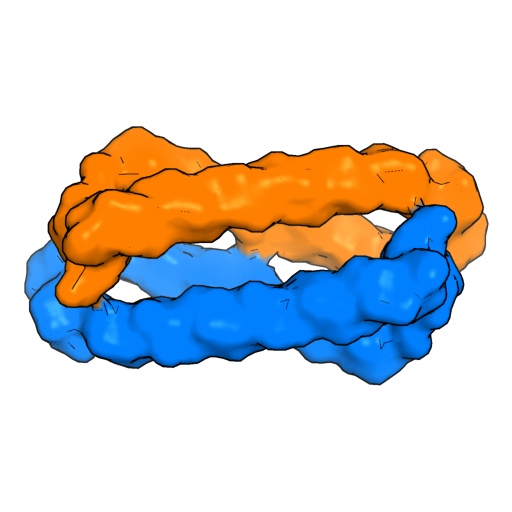ains: 2; bounding box: 24×42×29 Å

Foldseek 3Di:
DLQVLADPVLVVQLVVLVVVLVVVVVCCVVPVVCCVVCVVVNVVSVVSNVVSVVSSNVSD/DLQVLADPVLVVQLVVLVVVLVVVVVCCVVPVVCCVVCVVVNVVSVVSNVVSVVSSNVSD